Protein AF-A0A9X5X6X4-F1 (afdb_monomer_lite)

Secondary structure (DSSP, 8-state):
---PPPPPPPP------GGG----HHHHHHT-THHHHHHHHHHHHHHHHHH-TTTTSHHHHHHHHHHHHHHHHHHHHHHHHHHTT---SSHHHHHHHHHHHHHHHHHHTT--TT-

pLDDT: mean 81.75, std 13.31, range [48.78, 97.06]

Radius of gyration: 30.35 Å; chains: 1; bounding box: 72×18×95 Å

Foldseek 3Di:
DDDDDDDDDDDPPPPVPPVPPPDPVVNVVVPDPVVVVVVVVVVVLVVCVVPPPCCPDPVNVVVVVVVVCVVCQQVVVCVVCVVVVHHPPDSNVVVVVVVVVVVVVCVVVVNDPVD

Structure (mmCIF, N/CA/C/O backbone):
data_AF-A0A9X5X6X4-F1
#
_entry.id   AF-A0A9X5X6X4-F1
#
loop_
_atom_site.group_PDB
_atom_site.id
_atom_site.type_symbol
_atom_site.label_atom_id
_atom_site.label_alt_id
_atom_site.label_comp_id
_atom_site.label_asym_id
_atom_site.label_entity_id
_atom_site.label_seq_id
_atom_site.pdbx_PDB_ins_code
_atom_site.Cartn_x
_atom_site.Cartn_y
_atom_site.Cartn_z
_atom_site.occupancy
_atom_site.B_iso_or_equiv
_atom_site.auth_seq_id
_atom_site.auth_comp_id
_atom_site.auth_asym_id
_atom_site.auth_atom_id
_atom_site.pdbx_PDB_model_num
ATOM 1 N N . MET A 1 1 ? -41.766 -7.844 79.060 1.00 50.62 1 MET A N 1
ATOM 2 C CA . MET A 1 1 ? -41.782 -8.810 77.943 1.00 50.62 1 MET A CA 1
ATOM 3 C C . MET A 1 1 ? -42.154 -8.038 76.687 1.00 50.62 1 MET A C 1
ATOM 5 O O . MET A 1 1 ? -43.334 -7.828 76.455 1.00 50.62 1 MET A O 1
ATOM 9 N N . SER A 1 2 ? -41.170 -7.524 75.947 1.00 48.78 2 SER A N 1
ATOM 10 C CA . SER A 1 2 ? -41.421 -6.830 74.676 1.00 48.78 2 SER A CA 1
ATOM 11 C C . SER A 1 2 ? -41.069 -7.782 73.543 1.00 48.78 2 SER A C 1
ATOM 13 O O . SER A 1 2 ? -39.910 -8.154 73.390 1.00 48.78 2 SER A O 1
ATOM 15 N N . ALA A 1 3 ? -42.088 -8.227 72.811 1.00 57.41 3 ALA A N 1
ATOM 16 C CA . ALA A 1 3 ? -41.934 -9.040 71.615 1.00 57.41 3 ALA A CA 1
ATOM 17 C C . ALA A 1 3 ? -41.551 -8.128 70.441 1.00 57.41 3 ALA A C 1
ATOM 19 O O . ALA A 1 3 ? -42.331 -7.268 70.038 1.00 57.41 3 ALA A O 1
ATOM 20 N N . THR A 1 4 ? -40.344 -8.303 69.908 1.00 58.38 4 THR A N 1
ATOM 21 C CA . THR A 1 4 ? -39.906 -7.661 68.663 1.00 58.38 4 THR A CA 1
ATOM 22 C C . THR A 1 4 ? -40.480 -8.455 67.490 1.00 58.38 4 THR A C 1
ATOM 24 O O . THR A 1 4 ? -40.247 -9.658 67.386 1.00 58.38 4 THR A O 1
ATOM 27 N N . ALA A 1 5 ? -41.269 -7.801 66.636 1.00 65.94 5 ALA A N 1
ATOM 28 C CA . ALA A 1 5 ? -41.862 -8.410 65.445 1.00 65.94 5 ALA A CA 1
ATOM 29 C C . ALA A 1 5 ? -40.783 -8.887 64.442 1.00 65.94 5 ALA A C 1
ATOM 31 O O . ALA A 1 5 ? -39.692 -8.309 64.412 1.00 65.94 5 ALA A O 1
ATOM 32 N N . PRO A 1 6 ? -41.058 -9.908 63.603 1.00 65.06 6 PRO A N 1
ATOM 33 C CA . PRO A 1 6 ? -40.092 -10.398 62.626 1.00 65.06 6 PRO A CA 1
ATOM 34 C C . PRO A 1 6 ? -39.894 -9.371 61.505 1.00 65.06 6 PRO A C 1
ATOM 36 O O . PRO A 1 6 ? -40.852 -8.750 61.043 1.00 65.06 6 PRO A O 1
ATOM 39 N N . ALA A 1 7 ? -38.649 -9.214 61.055 1.00 67.00 7 ALA A N 1
ATOM 40 C CA . ALA A 1 7 ? -38.314 -8.388 59.900 1.00 67.00 7 ALA A CA 1
ATOM 41 C C . ALA A 1 7 ? -39.007 -8.917 58.624 1.00 67.00 7 ALA A C 1
ATOM 43 O O . ALA A 1 7 ? -39.134 -10.136 58.463 1.00 67.00 7 ALA A O 1
ATOM 44 N N . PRO A 1 8 ? -39.450 -8.034 57.709 1.00 67.56 8 PRO A N 1
ATOM 45 C CA . PRO A 1 8 ? -40.101 -8.451 56.475 1.00 67.56 8 PRO A CA 1
ATOM 46 C C . PRO A 1 8 ? -39.115 -9.221 55.587 1.00 67.56 8 PRO A C 1
ATOM 48 O O . PRO A 1 8 ? -37.950 -8.843 55.452 1.00 67.56 8 PRO A O 1
ATOM 51 N N . ALA A 1 9 ? -39.587 -10.320 54.997 1.00 67.31 9 ALA A N 1
ATOM 52 C CA . ALA A 1 9 ? -38.799 -11.144 54.089 1.00 67.31 9 ALA A CA 1
ATOM 53 C C . ALA A 1 9 ? -38.408 -10.349 52.826 1.00 67.31 9 ALA A C 1
ATOM 55 O O . ALA A 1 9 ? -39.221 -9.565 52.328 1.00 67.31 9 ALA A O 1
ATOM 56 N N . PRO A 1 10 ? -37.194 -10.549 52.283 1.00 62.62 10 PRO A N 1
ATOM 57 C CA . PRO A 1 10 ? -36.779 -9.894 51.053 1.00 62.62 10 PRO A CA 1
ATOM 58 C C . PRO A 1 10 ? -37.653 -10.385 49.895 1.00 62.62 10 PRO A C 1
ATOM 60 O O . PRO A 1 10 ? -37.717 -11.580 49.606 1.00 62.62 10 PRO A O 1
ATOM 63 N N . SER A 1 11 ? -38.343 -9.460 49.235 1.00 64.38 11 SER A N 1
ATOM 64 C CA . SER A 1 11 ? -39.065 -9.732 47.995 1.00 64.38 11 SER A CA 1
ATOM 65 C C . SER A 1 11 ? -38.066 -10.096 46.888 1.00 64.38 11 SER A C 1
ATOM 67 O O . SER A 1 11 ? -37.049 -9.407 46.752 1.00 64.38 11 SER A O 1
ATOM 69 N N . PRO A 1 12 ? -38.321 -11.151 46.090 1.00 59.94 12 PRO A N 1
ATOM 70 C CA . PRO A 1 12 ? -37.456 -11.543 44.989 1.00 59.94 12 PRO A CA 1
ATOM 71 C C . PRO A 1 12 ? -37.678 -10.565 43.837 1.00 59.94 12 PRO A C 1
ATOM 73 O O . PRO A 1 12 ? -38.391 -10.851 42.874 1.00 59.94 12 PRO A O 1
ATOM 76 N N . ASP A 1 13 ? -37.081 -9.384 43.959 1.00 57.25 13 ASP A N 1
ATOM 77 C CA . ASP A 1 13 ? -36.999 -8.400 42.893 1.00 57.25 13 ASP A CA 1
ATOM 78 C C . ASP A 1 13 ? -36.043 -8.972 41.839 1.00 57.25 13 ASP A C 1
ATOM 80 O O . ASP A 1 13 ? -34.845 -8.690 41.795 1.00 57.25 13 ASP A O 1
ATOM 84 N N . THR A 1 14 ? -36.585 -9.864 41.010 1.00 57.81 14 THR A N 1
ATOM 85 C CA . THR A 1 14 ? -35.942 -10.363 39.797 1.00 57.81 14 THR A CA 1
ATOM 86 C C . THR A 1 14 ? -35.985 -9.218 38.796 1.00 57.81 14 THR A C 1
ATOM 88 O O . THR A 1 14 ? -36.740 -9.233 37.826 1.00 57.81 14 THR A O 1
ATOM 91 N N . LYS A 1 15 ? -35.208 -8.167 39.070 1.00 60.25 15 LYS A N 1
ATOM 92 C CA . LYS A 1 15 ? -34.879 -7.157 38.076 1.00 60.25 15 LYS A CA 1
ATOM 93 C C . LYS A 1 15 ? -34.079 -7.893 37.020 1.00 60.25 15 LYS A C 1
ATOM 95 O O . LYS A 1 15 ? -32.894 -8.153 37.201 1.00 60.25 15 LYS A O 1
ATOM 100 N N . VAL A 1 16 ? -34.774 -8.320 35.968 1.00 59.03 16 VAL A N 1
ATOM 101 C CA . VAL A 1 16 ? -34.155 -8.802 34.738 1.00 59.03 16 VAL A CA 1
ATOM 102 C C . VAL A 1 16 ? -33.097 -7.769 34.382 1.00 59.03 16 VAL A C 1
ATOM 104 O O . VAL A 1 16 ? -33.411 -6.599 34.190 1.00 59.03 16 VAL A O 1
ATOM 107 N N . ASP A 1 17 ? -31.842 -8.198 34.438 1.00 62.00 17 ASP A N 1
ATOM 108 C CA . ASP A 1 17 ? -30.673 -7.335 34.425 1.00 62.00 17 ASP A CA 1
ATOM 109 C C . ASP A 1 17 ? -30.646 -6.547 33.099 1.00 62.00 17 ASP A C 1
ATOM 111 O O . ASP A 1 17 ? -30.210 -7.053 32.063 1.00 62.00 17 ASP A O 1
ATOM 115 N N . GLU A 1 18 ? -31.146 -5.302 33.099 1.00 58.22 18 GLU A N 1
ATOM 116 C CA . GLU A 1 18 ? -31.168 -4.390 31.931 1.00 58.22 18 GLU A CA 1
ATOM 117 C C . GLU A 1 18 ? -29.759 -4.135 31.366 1.00 58.22 18 GLU A C 1
ATOM 119 O O . GLU A 1 18 ? -29.588 -3.661 30.240 1.00 58.22 18 GLU A O 1
ATOM 124 N N . ARG A 1 19 ? -28.730 -4.531 32.122 1.00 58.50 19 ARG A N 1
ATOM 125 C CA . ARG A 1 19 ? -27.323 -4.608 31.717 1.00 58.50 19 ARG A CA 1
ATOM 126 C C . ARG A 1 19 ? -27.084 -5.509 30.499 1.00 58.50 19 ARG A C 1
ATOM 128 O O . ARG A 1 19 ? -26.057 -5.367 29.840 1.00 58.50 19 ARG A O 1
ATOM 135 N N . LEU A 1 20 ? -28.027 -6.394 30.172 1.00 56.34 20 LEU A N 1
ATOM 136 C CA . LEU A 1 20 ? -28.007 -7.271 28.998 1.00 56.34 20 LEU A CA 1
ATOM 137 C C . LEU A 1 20 ? -28.782 -6.700 27.800 1.00 56.34 20 LEU A C 1
ATOM 139 O O . LEU A 1 20 ? -29.223 -7.462 26.934 1.00 56.34 20 LEU A O 1
ATOM 143 N N . LEU A 1 21 ? -28.942 -5.375 27.699 1.00 59.31 21 LEU A N 1
ATOM 144 C CA . LEU A 1 21 ? -29.319 -4.732 26.439 1.00 59.31 21 LEU A CA 1
ATOM 145 C C . LEU A 1 21 ? -28.267 -5.089 25.384 1.00 59.31 21 LEU A C 1
ATOM 147 O O . LEU A 1 21 ? -27.204 -4.471 25.288 1.00 59.31 21 LEU A O 1
ATOM 151 N N . LYS A 1 22 ? -28.567 -6.141 24.614 1.00 60.16 22 LYS A N 1
ATOM 152 C CA . LYS A 1 22 ? -27.782 -6.636 23.486 1.00 60.16 22 LYS A CA 1
ATOM 153 C C . LYS A 1 22 ? -27.551 -5.465 22.543 1.00 60.16 22 LYS A C 1
ATOM 155 O O . LYS A 1 22 ? -28.411 -5.114 21.738 1.00 60.16 22 LYS A O 1
ATOM 160 N N . THR A 1 23 ? -26.394 -4.825 22.667 1.00 63.88 23 THR A N 1
ATOM 161 C CA . THR A 1 23 ? -25.982 -3.802 21.718 1.00 63.88 23 THR A CA 1
ATOM 162 C C . THR A 1 23 ? -25.934 -4.472 20.357 1.00 63.88 23 THR A C 1
ATOM 164 O O . THR A 1 23 ? -25.244 -5.474 20.173 1.00 63.88 23 THR A O 1
ATOM 167 N N . SER A 1 24 ? -26.742 -3.955 19.427 1.00 73.44 24 SER A N 1
ATOM 168 C CA . SER A 1 24 ? -26.798 -4.462 18.060 1.00 73.44 24 SER A CA 1
ATOM 169 C C . SER A 1 24 ? -25.368 -4.620 17.526 1.00 73.44 24 SER A C 1
ATOM 171 O O . SER A 1 24 ? -24.567 -3.688 17.681 1.00 73.44 24 SER A O 1
ATOM 173 N N . PRO A 1 25 ? -25.023 -5.763 16.903 1.00 73.06 25 PRO A N 1
ATOM 174 C CA . PRO A 1 25 ? -23.685 -5.993 16.362 1.00 73.06 25 PRO A CA 1
ATOM 175 C C . PRO A 1 25 ? -23.280 -4.887 15.382 1.00 73.06 25 PRO A C 1
ATOM 177 O O . PRO A 1 25 ? -22.111 -4.528 15.318 1.00 73.06 25 PRO A O 1
ATOM 180 N N . LEU A 1 26 ? -24.255 -4.266 14.713 1.00 71.81 26 LEU A N 1
ATOM 181 C CA . LEU A 1 26 ? -24.072 -3.140 13.801 1.00 71.81 26 LEU A CA 1
ATOM 182 C C . LEU A 1 26 ? -23.639 -1.856 14.531 1.00 71.81 26 LEU A C 1
ATOM 184 O O . LEU A 1 26 ? -22.752 -1.147 14.068 1.00 71.81 26 LEU A O 1
ATOM 188 N N . ARG A 1 27 ? -24.191 -1.599 15.726 1.00 73.00 27 ARG A N 1
ATOM 189 C CA . ARG A 1 27 ? -23.795 -0.472 16.590 1.00 73.00 27 ARG A CA 1
ATOM 190 C C . ARG A 1 27 ? -22.417 -0.693 17.213 1.00 73.00 27 ARG A C 1
ATOM 192 O O . ARG A 1 27 ? -21.652 0.253 17.371 1.00 73.00 27 ARG A O 1
ATOM 199 N N . ARG A 1 28 ? -22.092 -1.945 17.548 1.00 72.75 28 ARG A N 1
ATOM 200 C CA . ARG A 1 28 ? -20.764 -2.331 18.044 1.00 72.75 28 ARG A CA 1
ATOM 201 C C . ARG A 1 28 ? -19.702 -2.252 16.950 1.00 72.75 28 ARG A C 1
ATOM 203 O O . ARG A 1 28 ? -18.573 -1.877 17.249 1.00 72.75 28 ARG A O 1
ATOM 210 N N . LEU A 1 29 ? -20.076 -2.579 15.711 1.00 69.62 29 LEU A N 1
ATOM 211 C CA . LEU A 1 29 ? -19.239 -2.397 14.535 1.00 69.62 29 LEU A CA 1
ATOM 212 C C . LEU A 1 29 ? -18.997 -0.894 14.352 1.00 69.62 29 LEU A C 1
ATOM 214 O O . LEU A 1 29 ? -17.885 -0.464 14.598 1.00 69.62 29 LEU A O 1
ATOM 218 N N . MET A 1 30 ? -20.022 -0.065 14.131 1.00 73.31 30 MET A N 1
ATOM 219 C CA . MET A 1 30 ? -19.874 1.394 13.934 1.00 73.31 30 MET A CA 1
ATOM 220 C C . MET A 1 30 ? -19.111 2.154 15.040 1.00 73.31 30 MET A C 1
ATOM 222 O O . MET A 1 30 ? -18.615 3.246 14.786 1.00 73.31 30 MET A O 1
ATOM 226 N N . GLY A 1 31 ? -19.008 1.607 16.255 1.00 76.44 31 GLY A N 1
ATOM 227 C CA . GLY A 1 31 ? -18.202 2.183 17.336 1.00 76.44 31 GLY A CA 1
ATOM 228 C C . GLY A 1 31 ? -16.691 1.937 17.229 1.00 76.44 31 GLY A C 1
ATOM 229 O O . GLY A 1 31 ? -15.943 2.493 18.030 1.00 76.44 31 GLY A O 1
ATOM 230 N N . ARG A 1 32 ? -16.219 1.103 16.290 1.00 83.19 32 ARG A N 1
ATOM 231 C CA . ARG A 1 32 ? -14.787 0.835 16.097 1.00 83.19 32 ARG A CA 1
ATOM 232 C C . ARG A 1 32 ? -14.172 1.853 15.129 1.00 83.19 32 ARG A C 1
ATOM 234 O O . ARG A 1 32 ? -14.576 1.881 13.966 1.00 83.19 32 ARG A O 1
ATOM 241 N N . PRO A 1 33 ? -13.158 2.628 15.555 1.00 76.19 33 PRO A N 1
ATOM 242 C CA . PRO A 1 33 ? -12.509 3.625 14.698 1.00 76.19 33 PRO A CA 1
ATOM 243 C C . PRO A 1 33 ? -11.851 3.008 13.450 1.00 76.19 33 PRO A C 1
ATOM 245 O O . PRO A 1 33 ? -11.787 3.653 12.407 1.00 76.19 33 PRO A O 1
ATOM 248 N N . GLU A 1 34 ? -11.454 1.734 13.516 1.00 83.50 34 GLU A N 1
ATOM 249 C CA . GLU A 1 34 ? -10.886 0.956 12.403 1.00 83.50 34 GLU A CA 1
ATOM 250 C C . GLU A 1 34 ? -11.821 0.820 11.190 1.00 83.50 34 GLU A C 1
ATOM 252 O O . GLU A 1 34 ? -11.359 0.622 10.071 1.00 83.50 34 GLU A O 1
ATOM 257 N N . LEU A 1 35 ? -13.141 0.941 11.363 1.00 85.88 35 LEU A N 1
ATOM 258 C CA . LEU A 1 35 ? -14.059 0.860 10.222 1.00 85.88 35 LEU A CA 1
ATOM 259 C C . LEU A 1 35 ? -14.061 2.114 9.372 1.00 85.88 35 LEU A C 1
ATOM 261 O O . LEU A 1 35 ? -14.393 2.025 8.194 1.00 85.88 35 LEU A O 1
ATOM 265 N N . GLY A 1 36 ? -13.699 3.266 9.939 1.00 87.94 36 GLY A N 1
ATOM 266 C CA . GLY A 1 36 ? -13.644 4.510 9.180 1.00 87.94 36 GLY A CA 1
ATOM 267 C C . GLY A 1 36 ? -12.659 4.405 8.016 1.00 87.94 36 GLY A C 1
ATOM 268 O O . GLY A 1 36 ? -13.001 4.754 6.887 1.00 87.94 36 GLY A O 1
ATOM 269 N N . SER A 1 37 ? -11.469 3.850 8.268 1.00 89.19 37 SER A N 1
ATOM 270 C CA . SER A 1 37 ? -10.444 3.660 7.237 1.00 89.19 37 SER A CA 1
ATOM 271 C C . SER A 1 37 ? -10.858 2.622 6.193 1.00 89.19 37 SER A C 1
ATOM 273 O O . SER A 1 37 ? -10.699 2.873 5.000 1.00 89.19 37 SER A O 1
ATOM 275 N N . VAL A 1 38 ? -11.450 1.497 6.608 1.00 90.88 38 VAL A N 1
ATOM 276 C CA . VAL A 1 38 ? -11.915 0.448 5.682 1.00 90.88 38 VAL A CA 1
ATOM 277 C C . VAL A 1 38 ? -13.057 0.950 4.797 1.00 90.88 38 VAL A C 1
ATOM 279 O O . VAL A 1 38 ? -13.010 0.789 3.578 1.00 90.88 38 VAL A O 1
ATOM 282 N N . VAL A 1 39 ? -14.069 1.595 5.383 1.00 92.38 39 VAL A N 1
ATOM 283 C CA . VAL A 1 39 ? -15.211 2.143 4.635 1.00 92.38 39 VAL A CA 1
ATOM 284 C C . VAL A 1 39 ? -14.750 3.243 3.682 1.00 92.38 39 VAL A C 1
ATOM 286 O O . VAL A 1 39 ? -15.167 3.251 2.526 1.00 92.38 39 VAL A O 1
ATOM 289 N N . GLY A 1 40 ? -13.855 4.131 4.128 1.00 93.94 40 GLY A N 1
ATOM 290 C CA . GLY A 1 40 ? -13.268 5.166 3.278 1.00 93.94 40 GLY A CA 1
ATOM 291 C C . GLY A 1 40 ? -12.491 4.582 2.097 1.00 93.94 40 GLY A C 1
ATOM 292 O O . GLY A 1 40 ? -12.711 4.997 0.960 1.00 93.94 40 GLY A O 1
ATOM 293 N N . ALA A 1 41 ? -11.645 3.576 2.340 1.00 93.62 41 ALA A N 1
ATOM 294 C CA . ALA A 1 41 ? -10.891 2.898 1.286 1.00 93.62 41 ALA A CA 1
ATOM 295 C C . ALA A 1 41 ? -11.819 2.256 0.244 1.00 93.62 41 ALA A C 1
ATOM 297 O O . ALA A 1 41 ? -11.620 2.452 -0.955 1.00 93.62 41 ALA A O 1
ATOM 298 N N . ILE A 1 42 ? -12.866 1.552 0.688 1.00 96.06 42 ILE A N 1
ATOM 299 C CA . ILE A 1 42 ? -13.862 0.944 -0.206 1.00 96.06 42 ILE A CA 1
ATOM 300 C C . ILE A 1 42 ? -14.608 2.019 -1.001 1.00 96.06 42 ILE A C 1
ATOM 302 O O . ILE A 1 42 ? -14.762 1.881 -2.213 1.00 96.06 42 ILE A O 1
ATOM 306 N N . ALA A 1 43 ? -15.053 3.094 -0.350 1.00 96.50 43 ALA A N 1
ATOM 307 C CA . ALA A 1 43 ? -15.801 4.162 -1.006 1.00 96.50 43 ALA A CA 1
ATOM 308 C C . ALA A 1 43 ? -14.977 4.845 -2.108 1.00 96.50 43 ALA A C 1
ATOM 310 O O . ALA A 1 43 ? -15.459 5.001 -3.229 1.00 96.50 43 ALA A O 1
ATOM 311 N N . VAL A 1 44 ? -13.721 5.198 -1.815 1.00 95.44 44 VAL A N 1
ATOM 312 C CA . VAL A 1 44 ? -12.809 5.811 -2.792 1.00 95.44 44 VAL A CA 1
ATOM 313 C C . VAL A 1 44 ? -12.483 4.833 -3.921 1.00 95.44 44 VAL A C 1
ATOM 315 O O . VAL A 1 44 ? -12.517 5.218 -5.090 1.00 95.44 44 VAL A O 1
ATOM 318 N N . PHE A 1 45 ? -12.224 3.563 -3.599 1.00 95.00 45 PHE A N 1
ATOM 319 C CA . PHE A 1 45 ? -11.955 2.538 -4.605 1.00 95.00 45 PHE A CA 1
ATOM 320 C C . PHE A 1 45 ? -13.135 2.365 -5.567 1.00 95.00 45 PHE A C 1
ATOM 322 O O . PHE A 1 45 ? -12.941 2.408 -6.778 1.00 95.00 45 PHE A O 1
ATOM 329 N N . LEU A 1 46 ? -14.358 2.212 -5.046 1.00 96.94 46 LEU A N 1
ATOM 330 C CA . LEU A 1 46 ? -15.563 2.053 -5.866 1.00 96.94 46 LEU A CA 1
ATOM 331 C C . LEU A 1 46 ? -15.852 3.295 -6.705 1.00 96.94 46 LEU A C 1
ATOM 333 O O . LEU A 1 46 ? -16.223 3.166 -7.868 1.00 96.94 46 LEU A O 1
ATOM 337 N N . PHE A 1 47 ? -15.647 4.487 -6.144 1.00 97.06 47 PHE A N 1
ATOM 338 C CA . PHE A 1 47 ? -15.789 5.731 -6.889 1.00 97.06 47 PHE A CA 1
ATOM 339 C C . PHE A 1 47 ? -14.890 5.728 -8.133 1.00 97.06 47 PHE A C 1
ATOM 341 O O . PHE A 1 47 ? -15.384 5.851 -9.252 1.00 97.06 47 PHE A O 1
ATOM 348 N N . PHE A 1 48 ? -13.585 5.503 -7.977 1.00 95.31 48 PHE A N 1
ATOM 349 C CA . PHE A 1 48 ? -12.688 5.487 -9.133 1.00 95.31 48 PHE A CA 1
ATOM 350 C C . PHE A 1 48 ? -12.904 4.275 -10.043 1.00 95.31 48 PHE A C 1
ATOM 352 O O . PHE A 1 48 ? -12.752 4.401 -11.252 1.00 95.31 48 PHE A O 1
ATOM 359 N N . ALA A 1 49 ? -13.326 3.131 -9.505 1.00 95.25 49 ALA A N 1
ATOM 360 C CA . ALA A 1 49 ? -13.662 1.966 -10.317 1.00 95.25 49 ALA A CA 1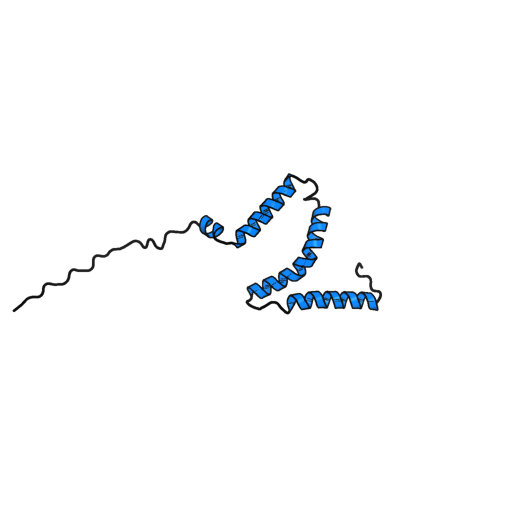
ATOM 361 C C . ALA A 1 49 ? -14.872 2.196 -11.236 1.00 95.25 49 ALA A C 1
ATOM 363 O O . ALA A 1 49 ? -14.913 1.619 -12.318 1.00 95.25 49 ALA A O 1
ATOM 364 N N . ILE A 1 50 ? -15.839 3.024 -10.823 1.00 96.94 50 ILE A N 1
ATOM 365 C CA . ILE A 1 50 ? -17.043 3.332 -11.611 1.00 96.94 50 ILE A CA 1
ATOM 366 C C . ILE A 1 50 ? -16.805 4.511 -12.558 1.00 96.94 50 ILE A C 1
ATOM 368 O O . ILE A 1 50 ? -17.239 4.474 -13.705 1.00 96.94 50 ILE A O 1
ATOM 372 N N . PHE A 1 51 ? -16.156 5.573 -12.078 1.00 96.62 51 PHE A N 1
ATOM 373 C CA . PHE A 1 51 ? -16.056 6.836 -12.814 1.00 96.62 51 PHE A CA 1
ATOM 374 C C . PHE A 1 51 ? -14.778 6.974 -13.652 1.00 96.62 51 PHE A C 1
ATOM 376 O O . PHE A 1 51 ? -14.695 7.890 -14.469 1.00 96.62 51 PHE A O 1
ATOM 383 N N . ALA A 1 52 ? -13.784 6.099 -13.475 1.00 94.69 52 ALA A N 1
ATOM 384 C CA . ALA A 1 52 ? -12.544 6.125 -14.245 1.00 94.69 52 ALA A CA 1
ATOM 385 C C . ALA A 1 52 ? -12.242 4.761 -14.886 1.00 94.69 52 ALA A C 1
ATOM 387 O O . ALA A 1 52 ? -11.696 3.858 -14.252 1.00 94.69 52 ALA A O 1
ATOM 388 N N . ASP A 1 53 ? -12.487 4.650 -16.195 1.00 91.25 53 ASP A N 1
ATOM 389 C CA . ASP A 1 53 ? -12.265 3.425 -16.987 1.00 91.25 53 ASP A CA 1
ATOM 390 C C . ASP A 1 53 ? -10.827 2.886 -16.921 1.00 91.25 53 ASP A C 1
ATOM 392 O O . ASP A 1 53 ? -10.567 1.702 -17.153 1.00 91.25 53 ASP A O 1
ATOM 396 N N . SER A 1 54 ? -9.855 3.761 -16.655 1.00 93.50 54 SER A N 1
ATOM 397 C CA . SER A 1 54 ? -8.450 3.384 -16.545 1.00 93.50 54 SER A CA 1
ATOM 398 C C . SER A 1 54 ? -8.077 2.843 -15.166 1.00 93.50 54 SER A C 1
ATOM 400 O O . SER A 1 54 ? -7.050 2.179 -15.064 1.00 93.50 54 SER A O 1
ATOM 402 N N . PHE A 1 55 ? -8.871 3.079 -14.119 1.00 93.94 55 PHE A N 1
ATOM 403 C CA . PHE A 1 55 ? -8.480 2.815 -12.731 1.00 93.94 55 PHE A CA 1
ATOM 404 C C . PHE A 1 55 ? -8.251 1.326 -12.454 1.00 93.94 55 PHE A C 1
ATOM 406 O O . PHE A 1 55 ? -7.204 0.943 -11.939 1.00 93.94 55 PHE A O 1
ATOM 413 N N . VAL A 1 56 ? -9.191 0.476 -12.874 1.00 94.38 56 VAL A N 1
ATOM 414 C CA . VAL A 1 56 ? -9.124 -0.985 -12.683 1.00 94.38 56 VAL A CA 1
ATOM 415 C C . VAL A 1 56 ? -8.292 -1.705 -13.749 1.00 94.38 56 VAL A C 1
ATOM 417 O O . VAL A 1 56 ? -8.209 -2.933 -13.751 1.00 94.38 56 VAL A O 1
ATOM 420 N N . ARG A 1 57 ? -7.662 -0.973 -14.677 1.00 96.12 57 ARG A N 1
ATOM 421 C CA . ARG A 1 57 ? -6.773 -1.585 -15.671 1.00 96.12 57 ARG A CA 1
ATOM 422 C C . ARG A 1 57 ? -5.513 -2.108 -14.994 1.00 96.12 57 ARG A C 1
ATOM 424 O O . ARG A 1 57 ? -4.950 -1.449 -14.124 1.00 96.12 57 ARG A O 1
ATOM 431 N N . ALA A 1 58 ? -5.008 -3.240 -15.484 1.00 95.38 58 ALA A N 1
ATOM 432 C CA . ALA A 1 58 ? -3.812 -3.885 -14.94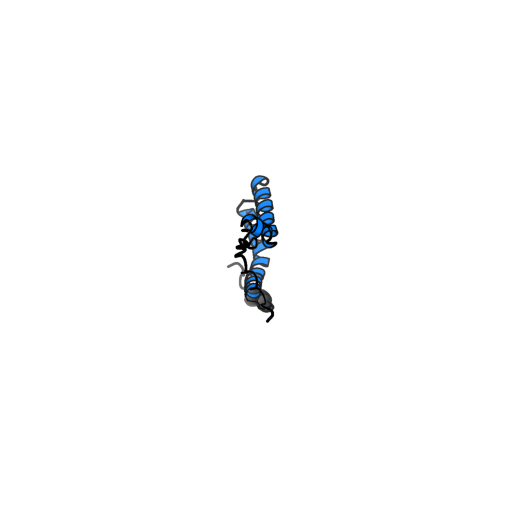6 1.00 95.38 58 ALA A CA 1
ATOM 433 C C . ALA A 1 58 ? -2.597 -2.942 -14.858 1.00 95.38 58 ALA A C 1
ATOM 435 O O . ALA A 1 58 ? -1.898 -2.971 -13.857 1.00 95.38 58 ALA A O 1
ATOM 436 N N . ALA A 1 59 ? -2.382 -2.067 -15.849 1.00 95.69 59 ALA A N 1
ATOM 437 C CA . ALA A 1 59 ? -1.275 -1.101 -15.845 1.00 95.69 59 ALA A CA 1
ATOM 438 C C . ALA A 1 59 ? -1.411 -0.000 -14.769 1.00 95.69 59 ALA A C 1
ATOM 440 O O . ALA A 1 59 ? -0.427 0.440 -14.171 1.00 95.69 59 ALA A O 1
ATOM 441 N N . SER A 1 60 ? -2.637 0.447 -14.495 1.00 94.94 60 SER A N 1
ATOM 442 C CA . SER A 1 60 ? -2.902 1.416 -13.427 1.00 94.94 60 SER A CA 1
ATOM 443 C C . SER A 1 60 ? -2.734 0.758 -12.064 1.00 94.94 60 SER A C 1
ATOM 445 O O . SER A 1 60 ? -2.018 1.274 -11.207 1.00 94.94 60 SER A O 1
ATOM 447 N N . LEU A 1 61 ? -3.315 -0.433 -11.898 1.00 95.06 61 LEU A N 1
ATOM 448 C CA . LEU A 1 61 ? -3.154 -1.241 -10.694 1.00 95.06 61 LEU A CA 1
ATOM 449 C C . LEU A 1 61 ? -1.689 -1.593 -10.439 1.00 95.06 61 LEU A C 1
ATOM 451 O O . LEU A 1 61 ? -1.258 -1.495 -9.298 1.00 95.06 61 LEU A O 1
ATOM 455 N N . SER A 1 62 ? -0.903 -1.939 -11.464 1.00 95.56 62 SER A N 1
ATOM 456 C CA . SER A 1 62 ? 0.521 -2.246 -11.298 1.00 95.56 62 SER A CA 1
ATOM 457 C C . SER A 1 62 ? 1.308 -1.030 -10.825 1.00 95.56 62 SER A C 1
ATOM 459 O O . SER A 1 62 ? 2.179 -1.169 -9.976 1.00 95.56 62 SER A O 1
ATOM 461 N N . THR A 1 63 ? 0.975 0.166 -11.313 1.00 94.31 63 THR A N 1
ATOM 462 C CA . THR A 1 63 ? 1.609 1.416 -10.868 1.00 94.31 63 THR A CA 1
ATOM 463 C C . THR A 1 63 ? 1.277 1.714 -9.404 1.00 94.31 63 THR A C 1
ATOM 465 O O . THR A 1 63 ? 2.169 2.020 -8.612 1.00 94.31 63 THR A O 1
ATOM 468 N N . VAL A 1 64 ? 0.004 1.568 -9.021 1.00 92.94 64 VAL A N 1
ATOM 469 C CA . VAL A 1 64 ? -0.442 1.742 -7.629 1.00 92.94 64 VAL A CA 1
ATOM 470 C C . VAL A 1 64 ? 0.198 0.695 -6.715 1.00 92.94 64 VAL A C 1
ATOM 472 O O . VAL A 1 64 ? 0.721 1.052 -5.665 1.00 92.94 64 VAL A O 1
ATOM 475 N N . LEU A 1 65 ? 0.205 -0.579 -7.117 1.00 93.81 65 LEU A N 1
ATOM 476 C CA . LEU A 1 65 ? 0.816 -1.681 -6.369 1.00 93.81 65 LEU A CA 1
ATOM 477 C C . LEU A 1 65 ? 2.327 -1.504 -6.232 1.00 93.81 65 LEU A C 1
ATOM 479 O O . LEU A 1 65 ? 2.862 -1.762 -5.160 1.00 93.81 65 LEU A O 1
ATOM 483 N N . TYR A 1 66 ? 3.007 -1.023 -7.273 1.00 94.19 66 TYR A N 1
ATOM 484 C CA . TYR A 1 66 ? 4.433 -0.718 -7.216 1.00 94.19 66 TYR A CA 1
ATOM 485 C C . TYR A 1 66 ? 4.719 0.355 -6.161 1.00 94.19 66 TYR A C 1
ATOM 487 O O . TYR A 1 66 ? 5.528 0.134 -5.262 1.00 94.19 66 TYR A O 1
ATOM 495 N N . ALA A 1 67 ? 3.989 1.474 -6.187 1.00 92.62 67 ALA A N 1
ATOM 496 C CA . ALA A 1 67 ? 4.139 2.526 -5.181 1.00 92.62 67 ALA A CA 1
ATOM 497 C C . ALA A 1 67 ? 3.764 2.046 -3.765 1.00 92.62 67 ALA A C 1
ATOM 499 O O . ALA A 1 67 ? 4.475 2.329 -2.799 1.00 92.62 67 ALA A O 1
ATOM 500 N N . ALA A 1 68 ? 2.675 1.282 -3.641 1.00 93.19 68 ALA A N 1
ATOM 501 C CA . ALA A 1 68 ? 2.227 0.712 -2.376 1.00 93.19 68 ALA A CA 1
ATOM 502 C C . ALA A 1 68 ? 3.225 -0.310 -1.816 1.00 93.19 68 ALA A C 1
ATOM 504 O O . ALA A 1 68 ? 3.371 -0.389 -0.599 1.00 93.19 68 ALA A O 1
ATOM 505 N N . SER A 1 69 ? 3.937 -1.057 -2.666 1.00 92.06 69 SER A N 1
ATOM 506 C CA . SER A 1 69 ? 4.906 -2.070 -2.233 1.00 92.06 69 SER A CA 1
ATOM 507 C C . SER A 1 69 ? 6.051 -1.466 -1.420 1.00 92.06 69 SER A C 1
ATOM 509 O O . SER A 1 69 ? 6.406 -2.012 -0.379 1.00 92.06 69 SER A O 1
ATOM 511 N N . THR A 1 70 ? 6.548 -0.291 -1.815 1.00 87.81 70 THR A N 1
ATOM 512 C CA . THR A 1 70 ? 7.632 0.414 -1.117 1.00 87.81 70 THR A CA 1
ATOM 513 C C . THR A 1 70 ? 7.282 0.703 0.342 1.00 87.81 70 THR A C 1
ATOM 515 O O . THR A 1 70 ? 8.112 0.533 1.231 1.00 87.81 70 THR A O 1
ATOM 518 N N . ILE A 1 71 ? 6.037 1.108 0.605 1.00 88.50 71 ILE A N 1
ATOM 519 C CA . ILE A 1 71 ? 5.557 1.411 1.960 1.00 88.50 71 ILE A CA 1
ATOM 520 C C . ILE A 1 71 ? 5.084 0.128 2.661 1.00 88.50 71 ILE A C 1
ATOM 522 O O . ILE A 1 71 ? 5.328 -0.059 3.850 1.00 88.50 71 ILE A O 1
ATOM 526 N N . GLY A 1 72 ? 4.438 -0.779 1.928 1.00 89.69 72 GLY A N 1
ATOM 527 C CA . GLY A 1 72 ? 3.867 -2.022 2.444 1.00 89.69 72 GLY A CA 1
ATOM 528 C C . GLY A 1 72 ? 4.912 -3.014 2.949 1.00 89.69 72 GLY A C 1
ATOM 529 O O . GLY A 1 72 ? 4.714 -3.597 4.012 1.00 89.69 72 GLY A O 1
ATOM 530 N N . ILE A 1 73 ? 6.042 -3.160 2.247 1.00 87.50 73 ILE A N 1
ATOM 531 C CA . ILE A 1 73 ? 7.157 -4.024 2.677 1.00 87.50 73 ILE A CA 1
ATOM 532 C C . ILE A 1 73 ? 7.665 -3.604 4.063 1.00 87.50 73 ILE A C 1
ATOM 534 O O . ILE A 1 73 ? 7.994 -4.462 4.877 1.00 87.50 73 ILE A O 1
ATOM 538 N N . MET A 1 74 ? 7.675 -2.300 4.353 1.00 84.31 74 MET A N 1
ATOM 539 C CA . MET A 1 74 ? 8.009 -1.780 5.680 1.00 84.31 74 MET A CA 1
ATOM 540 C C . MET A 1 74 ? 6.846 -1.967 6.661 1.00 84.31 74 MET A C 1
ATOM 542 O O . MET A 1 74 ? 7.041 -2.479 7.754 1.00 84.31 74 MET A O 1
ATOM 546 N N . ALA A 1 75 ? 5.626 -1.584 6.277 1.00 87.31 75 ALA A N 1
ATOM 547 C CA . ALA A 1 75 ? 4.476 -1.523 7.178 1.00 87.31 75 ALA A CA 1
ATOM 548 C C . ALA A 1 75 ? 3.997 -2.891 7.700 1.00 87.31 75 ALA A C 1
ATOM 550 O O . ALA A 1 75 ? 3.501 -2.965 8.822 1.00 87.31 75 ALA A O 1
ATOM 551 N N . VAL A 1 76 ? 4.125 -3.970 6.918 1.00 88.56 76 VAL A N 1
ATOM 552 C CA . VAL A 1 76 ? 3.656 -5.313 7.316 1.00 88.56 76 VAL A CA 1
ATOM 553 C C . VAL A 1 76 ? 4.381 -5.844 8.560 1.00 88.56 76 VAL A C 1
ATOM 555 O O . VAL A 1 76 ? 3.699 -6.156 9.539 1.00 88.56 76 VAL A O 1
ATOM 558 N N . PRO A 1 77 ? 5.723 -5.956 8.589 1.00 84.12 77 PRO A N 1
ATOM 559 C CA . PRO A 1 77 ? 6.409 -6.446 9.777 1.00 84.12 77 PRO A CA 1
ATOM 560 C C . PRO A 1 77 ? 6.308 -5.465 10.961 1.00 84.12 77 PRO A C 1
ATOM 562 O O . PRO A 1 77 ? 6.161 -5.933 12.089 1.00 84.12 77 PRO A O 1
ATOM 565 N N . VAL A 1 78 ? 6.252 -4.143 10.715 1.00 86.06 78 VAL A N 1
ATOM 566 C CA . VAL A 1 78 ? 5.942 -3.131 11.750 1.00 86.06 78 VAL A CA 1
ATOM 567 C C . VAL A 1 78 ? 4.612 -3.451 12.433 1.00 86.06 78 VAL A C 1
ATOM 569 O O . VAL A 1 78 ? 4.531 -3.524 13.660 1.00 86.06 78 VAL A O 1
ATOM 572 N N . ALA A 1 79 ? 3.558 -3.676 11.644 1.00 87.12 79 ALA A N 1
ATOM 573 C CA . ALA A 1 79 ? 2.222 -3.948 12.158 1.00 87.12 79 ALA A CA 1
ATOM 574 C C . ALA A 1 79 ? 2.167 -5.263 12.949 1.00 87.12 79 ALA A C 1
ATOM 576 O O . ALA A 1 79 ? 1.541 -5.307 14.006 1.00 87.12 79 ALA A O 1
ATOM 577 N N . LEU A 1 80 ? 2.840 -6.319 12.479 1.00 86.31 80 LEU A N 1
ATOM 578 C CA . LEU A 1 80 ? 2.900 -7.599 13.194 1.00 86.31 80 LEU A CA 1
ATOM 579 C C . LEU A 1 80 ? 3.586 -7.466 14.564 1.00 86.31 80 LEU A C 1
ATOM 581 O O . LEU A 1 80 ? 3.098 -8.036 15.539 1.00 86.31 80 LEU A O 1
ATOM 585 N N . LEU A 1 81 ? 4.665 -6.683 14.660 1.00 83.00 81 LEU A N 1
ATOM 586 C CA . LEU A 1 81 ? 5.359 -6.417 15.926 1.00 83.00 81 LEU A CA 1
ATOM 587 C C . LEU A 1 81 ? 4.527 -5.543 16.875 1.00 83.00 81 LEU A C 1
ATOM 589 O O . LEU A 1 81 ? 4.417 -5.867 18.057 1.00 83.00 81 LEU A O 1
ATOM 593 N N . MET A 1 82 ? 3.85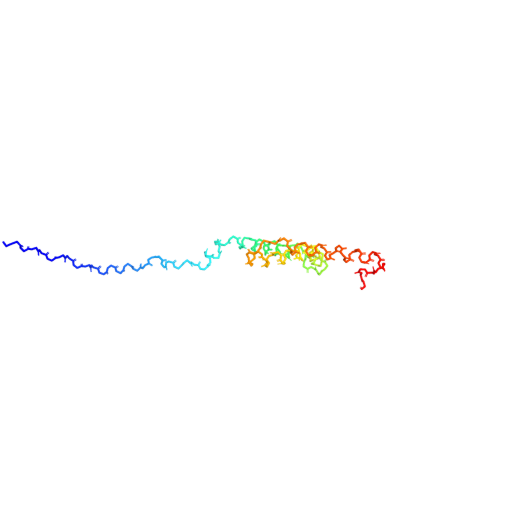6 -4.511 16.351 1.00 87.69 82 MET A N 1
ATOM 594 C CA . MET A 1 82 ? 2.930 -3.678 17.131 1.00 87.69 82 MET A CA 1
ATOM 595 C C . MET A 1 82 ? 1.746 -4.482 17.682 1.00 87.69 82 MET A C 1
ATOM 597 O O . MET A 1 82 ? 1.318 -4.250 18.812 1.00 87.69 82 MET A O 1
ATOM 601 N N . ILE A 1 83 ? 1.236 -5.455 16.919 1.00 85.56 83 ILE A N 1
ATOM 602 C CA . ILE A 1 83 ? 0.220 -6.403 17.400 1.00 85.56 83 ILE A CA 1
ATOM 603 C C . ILE A 1 83 ? 0.806 -7.320 18.486 1.00 85.56 83 ILE A C 1
ATOM 605 O O . ILE A 1 83 ? 0.109 -7.652 19.444 1.00 85.56 83 ILE A O 1
ATOM 609 N N . GLY A 1 84 ? 2.082 -7.698 18.366 1.00 84.50 84 GLY A N 1
ATOM 610 C CA . GLY A 1 84 ? 2.824 -8.471 19.366 1.00 84.50 84 GLY A CA 1
ATOM 611 C C . GLY A 1 84 ? 3.160 -7.713 20.659 1.00 84.50 84 GLY A C 1
ATOM 612 O O . GLY A 1 84 ? 3.600 -8.341 2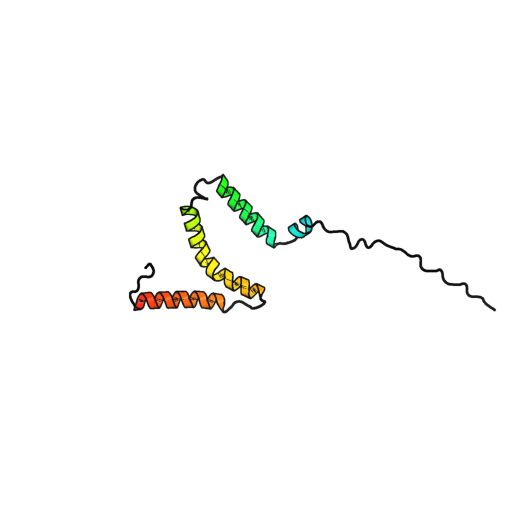1.617 1.00 84.50 84 GLY A O 1
ATOM 613 N N . GLY A 1 85 ? 2.929 -6.395 20.715 1.00 83.44 85 GLY A N 1
ATOM 614 C CA . GLY A 1 85 ? 3.237 -5.546 21.873 1.00 83.44 85 GLY A CA 1
ATOM 615 C C . GLY A 1 85 ? 4.690 -5.060 21.940 1.00 83.44 85 GLY A C 1
ATOM 616 O O . GLY A 1 85 ? 5.074 -4.423 22.920 1.00 83.44 85 GLY A O 1
ATOM 617 N N . GLU A 1 86 ? 5.481 -5.329 20.903 1.00 78.88 86 GLU A N 1
ATOM 618 C CA . GLU A 1 86 ? 6.890 -4.947 20.787 1.00 78.88 86 GLU A CA 1
ATOM 619 C C . GLU A 1 86 ? 7.002 -3.642 19.971 1.00 78.88 86 GLU A C 1
ATOM 621 O O . GLU A 1 86 ? 6.320 -3.460 18.958 1.00 78.88 86 GLU A O 1
ATOM 626 N N . PHE A 1 87 ? 7.848 -2.699 20.403 1.00 67.94 87 PHE A N 1
ATOM 627 C CA . PHE A 1 87 ? 8.081 -1.451 19.665 1.00 67.94 87 PHE A CA 1
ATOM 628 C C . PHE A 1 87 ? 8.977 -1.734 18.456 1.00 67.94 87 PHE A C 1
ATOM 630 O O . PHE A 1 87 ? 10.132 -2.131 18.614 1.00 67.94 87 PHE A O 1
ATOM 637 N N . ASP A 1 88 ? 8.449 -1.537 17.247 1.00 73.50 88 ASP A N 1
ATOM 638 C CA . ASP A 1 88 ? 9.172 -1.879 16.026 1.00 73.50 88 ASP A CA 1
ATOM 639 C C . ASP A 1 88 ? 10.312 -0.899 15.707 1.00 73.50 88 ASP A C 1
ATOM 641 O O . ASP A 1 88 ? 10.150 0.080 14.978 1.00 73.50 88 ASP A O 1
ATOM 645 N N . LEU A 1 89 ? 11.494 -1.200 16.243 1.00 68.00 89 LEU A N 1
ATOM 646 C CA . LEU A 1 89 ? 12.751 -0.575 15.835 1.00 68.00 89 LEU A CA 1
ATOM 647 C C . LEU A 1 89 ? 13.562 -1.469 14.878 1.00 68.00 89 LEU A C 1
ATOM 649 O O . LEU A 1 89 ? 14.456 -0.972 14.198 1.00 68.00 89 LEU A O 1
ATOM 653 N N . SER A 1 90 ? 13.279 -2.776 14.797 1.00 70.62 90 SER A N 1
ATOM 654 C CA . SER A 1 90 ? 14.131 -3.748 14.093 1.00 70.62 90 SER A CA 1
ATOM 655 C C . SER A 1 90 ? 13.651 -4.104 12.686 1.00 70.62 90 SER A C 1
ATOM 657 O O . SER A 1 90 ? 14.495 -4.288 11.805 1.00 70.62 90 SER A O 1
ATOM 659 N N . ALA A 1 91 ? 12.343 -4.167 12.421 1.00 74.75 91 ALA A N 1
ATOM 660 C CA . ALA A 1 91 ? 11.847 -4.558 11.106 1.00 74.75 91 ALA A CA 1
ATOM 661 C C . ALA A 1 91 ? 12.085 -3.465 10.062 1.00 74.75 91 ALA A C 1
ATOM 663 O O . ALA A 1 91 ? 12.590 -3.757 8.974 1.00 74.75 91 ALA A O 1
ATOM 664 N N . GLY A 1 92 ? 11.820 -2.203 10.412 1.00 75.12 92 GLY A N 1
ATOM 665 C CA . GLY A 1 92 ? 12.135 -1.073 9.535 1.00 75.12 92 GLY A CA 1
ATOM 666 C C . GLY A 1 92 ? 13.636 -0.957 9.222 1.00 75.12 92 GLY A C 1
ATOM 667 O O . GLY A 1 92 ? 14.031 -0.708 8.076 1.00 75.12 92 GLY A O 1
ATOM 668 N N . VAL A 1 93 ? 14.494 -1.202 10.219 1.00 81.75 93 VAL A N 1
ATOM 669 C CA . VAL A 1 93 ? 15.955 -1.187 10.039 1.00 81.75 93 VAL A CA 1
ATOM 670 C C . VAL A 1 93 ? 16.420 -2.365 9.183 1.00 81.75 93 VAL A C 1
ATOM 672 O O . VAL A 1 93 ? 17.260 -2.158 8.307 1.00 81.75 93 VAL A O 1
ATOM 675 N N . MET A 1 94 ? 15.868 -3.570 9.370 1.00 84.19 94 MET A N 1
ATOM 676 C CA . MET A 1 94 ? 16.218 -4.738 8.552 1.00 84.19 94 MET A CA 1
ATOM 677 C C . MET A 1 94 ? 15.915 -4.509 7.074 1.00 84.19 94 MET A C 1
ATOM 679 O O . MET A 1 94 ? 16.809 -4.686 6.253 1.00 84.19 94 MET A O 1
ATOM 683 N N . VAL A 1 95 ? 14.705 -4.062 6.727 1.00 83.88 95 VAL A N 1
ATOM 684 C CA . VAL A 1 95 ? 14.326 -3.834 5.322 1.00 83.88 95 VAL A CA 1
ATOM 685 C C . VAL A 1 95 ? 15.234 -2.786 4.669 1.00 83.88 95 VAL A C 1
ATOM 687 O O . VAL A 1 95 ? 15.754 -3.013 3.574 1.00 83.88 95 VAL A O 1
ATOM 690 N N . THR A 1 96 ? 15.485 -1.668 5.356 1.00 83.88 96 THR A N 1
ATOM 691 C CA . THR A 1 96 ? 16.366 -0.606 4.840 1.00 83.88 96 THR A CA 1
ATOM 692 C C . THR A 1 96 ? 17.804 -1.105 4.682 1.00 83.88 96 THR A C 1
ATOM 694 O O . THR A 1 96 ? 18.438 -0.869 3.653 1.00 83.88 96 THR A O 1
ATOM 697 N N . SER A 1 97 ? 18.316 -1.845 5.668 1.00 88.44 97 SER A N 1
ATOM 698 C CA . SER A 1 97 ? 19.674 -2.398 5.637 1.00 88.44 97 SER A CA 1
ATOM 699 C C . SER A 1 97 ? 19.836 -3.428 4.520 1.00 88.44 97 SER A C 1
ATOM 701 O O . SER A 1 97 ? 20.816 -3.371 3.783 1.00 88.44 97 SER A O 1
ATOM 703 N N . SER A 1 98 ? 18.865 -4.325 4.327 1.00 88.44 98 SER A N 1
ATOM 704 C CA . SER A 1 98 ? 18.866 -5.298 3.230 1.00 88.44 98 SER A CA 1
ATOM 705 C C . SER A 1 98 ? 18.843 -4.618 1.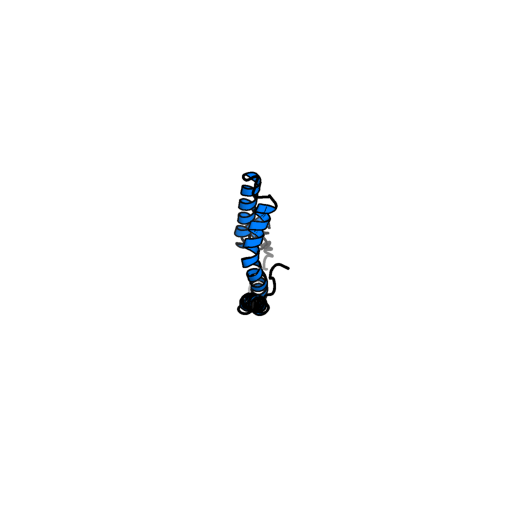861 1.00 88.44 98 SER A C 1
ATOM 707 O O . SER A 1 98 ? 19.602 -5.018 0.980 1.00 88.44 98 SER A O 1
ATOM 709 N N . ALA A 1 99 ? 18.042 -3.561 1.689 1.00 88.94 99 ALA A N 1
ATOM 710 C CA . ALA A 1 99 ? 18.011 -2.789 0.448 1.00 88.94 99 ALA A CA 1
ATOM 711 C C . ALA A 1 99 ? 19.361 -2.105 0.160 1.00 88.94 99 ALA A C 1
ATOM 713 O O . ALA A 1 99 ? 19.856 -2.162 -0.967 1.00 88.94 99 ALA A O 1
ATOM 714 N N . LEU A 1 100 ? 19.994 -1.510 1.178 1.00 93.00 100 LEU A N 1
ATOM 715 C CA . LEU A 1 100 ? 21.315 -0.886 1.049 1.00 93.00 100 LEU A CA 1
ATOM 716 C C . LEU A 1 100 ? 22.412 -1.907 0.736 1.00 93.00 100 LEU A C 1
ATOM 718 O O . LEU A 1 100 ? 23.224 -1.668 -0.156 1.00 93.00 100 LEU A O 1
ATOM 722 N N . ILE A 1 101 ? 22.420 -3.051 1.426 1.00 94.25 101 ILE A N 1
ATOM 723 C CA . ILE A 1 101 ? 23.375 -4.137 1.171 1.00 94.25 101 ILE A CA 1
ATOM 724 C C . ILE A 1 101 ? 23.193 -4.674 -0.250 1.00 94.25 101 ILE A C 1
ATOM 726 O O . ILE A 1 101 ? 24.178 -4.807 -0.972 1.00 94.25 101 ILE A O 1
ATOM 730 N N . SER A 1 102 ? 21.952 -4.923 -0.681 1.00 91.62 102 SER A N 1
ATOM 731 C CA . SER A 1 102 ? 21.651 -5.377 -2.043 1.00 91.62 102 SER A CA 1
ATOM 732 C C . SER A 1 102 ? 22.114 -4.363 -3.091 1.00 91.62 102 SER A C 1
ATOM 734 O O . SER A 1 102 ? 22.723 -4.746 -4.088 1.00 91.62 102 SER A O 1
ATOM 736 N N . SER A 1 103 ? 21.874 -3.070 -2.855 1.00 90.69 103 SER A N 1
ATOM 737 C CA . SER A 1 103 ? 22.313 -1.983 -3.738 1.00 90.69 103 SER A CA 1
ATOM 738 C C . SER A 1 103 ? 23.840 -1.913 -3.840 1.00 90.69 103 SER A C 1
ATOM 740 O O . SER A 1 103 ? 24.391 -1.919 -4.941 1.00 90.69 103 SER A O 1
ATOM 742 N N . MET A 1 104 ? 24.540 -1.935 -2.701 1.00 94.56 104 MET A N 1
ATOM 743 C CA . MET A 1 104 ? 26.005 -1.912 -2.655 1.00 94.56 104 MET A CA 1
ATOM 744 C C . MET A 1 104 ? 26.621 -3.149 -3.304 1.00 94.56 104 MET A C 1
ATOM 746 O O . MET A 1 104 ? 27.580 -3.027 -4.061 1.00 94.56 104 MET A O 1
ATOM 750 N N . PHE A 1 105 ? 26.066 -4.332 -3.049 1.00 93.56 105 PHE A N 1
ATOM 751 C CA . PHE A 1 105 ? 26.523 -5.568 -3.675 1.00 93.56 105 PHE A CA 1
ATOM 752 C C . PHE A 1 105 ? 26.360 -5.513 -5.195 1.00 93.56 105 PHE A C 1
ATOM 754 O O . PHE A 1 105 ? 27.305 -5.810 -5.926 1.00 93.56 105 PHE A O 1
ATOM 761 N N . SER A 1 106 ? 25.192 -5.071 -5.671 1.00 92.62 106 SER A N 1
ATOM 762 C CA . SER A 1 106 ? 24.932 -4.947 -7.103 1.00 92.62 106 SER A CA 1
ATOM 763 C C . SER A 1 106 ? 25.879 -3.954 -7.766 1.00 92.62 106 SER A C 1
ATOM 765 O O . SER A 1 106 ? 26.412 -4.237 -8.836 1.00 92.62 106 SER A O 1
ATOM 767 N N . TYR A 1 107 ? 26.139 -2.824 -7.105 1.00 92.50 107 TYR A N 1
ATOM 768 C CA . TYR A 1 107 ? 27.075 -1.815 -7.585 1.00 92.50 107 TYR A CA 1
ATOM 769 C C . TYR A 1 107 ? 28.513 -2.350 -7.656 1.00 92.50 107 TYR A C 1
ATOM 771 O O . TYR A 1 107 ? 29.155 -2.237 -8.697 1.00 92.50 107 TYR A O 1
ATOM 779 N N . GLN A 1 108 ? 29.007 -2.986 -6.589 1.00 94.62 108 GLN A N 1
ATOM 780 C CA . GLN A 1 108 ? 3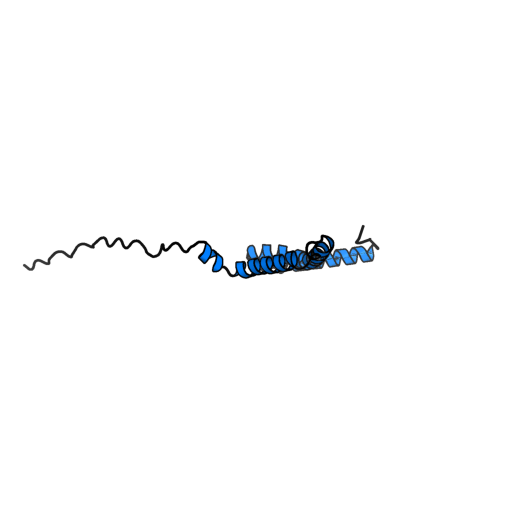0.391 -3.471 -6.525 1.00 94.62 108 GLN A CA 1
ATOM 781 C C . GLN A 1 108 ? 30.661 -4.644 -7.472 1.00 94.62 108 GLN A C 1
ATOM 783 O O . GLN A 1 108 ? 31.737 -4.734 -8.057 1.00 94.62 108 GLN A O 1
ATOM 788 N N . MET A 1 109 ? 29.687 -5.537 -7.648 1.00 93.31 109 MET A N 1
ATOM 789 C CA . MET A 1 109 ? 29.823 -6.707 -8.521 1.00 93.31 109 MET A CA 1
ATOM 790 C C . MET A 1 109 ? 29.399 -6.426 -9.966 1.00 93.31 109 MET A C 1
ATOM 792 O O . MET A 1 109 ? 29.420 -7.336 -10.791 1.00 93.31 109 MET A O 1
ATOM 796 N N . THR A 1 110 ? 28.993 -5.190 -10.290 1.00 90.19 110 THR A N 1
ATOM 797 C CA . THR A 1 110 ? 28.349 -4.847 -11.575 1.00 90.19 110 THR A CA 1
ATOM 798 C C . THR A 1 110 ? 27.178 -5.794 -11.896 1.00 90.19 110 THR A C 1
ATOM 800 O O . THR A 1 110 ? 26.908 -6.119 -13.053 1.00 90.19 110 THR A O 1
ATOM 803 N N . ALA A 1 111 ? 26.502 -6.291 -10.854 1.00 86.94 111 ALA A N 1
ATOM 804 C CA . ALA A 1 111 ? 25.400 -7.226 -11.004 1.00 86.94 111 ALA A CA 1
ATOM 805 C C . ALA A 1 111 ? 24.163 -6.478 -11.507 1.00 86.94 111 ALA A C 1
ATOM 807 O O . ALA A 1 111 ? 23.933 -5.313 -11.164 1.00 86.94 111 ALA A O 1
ATOM 808 N N . ASN A 1 112 ? 23.364 -7.151 -12.329 1.00 84.19 112 ASN A N 1
ATOM 809 C CA . ASN A 1 112 ? 22.127 -6.584 -12.836 1.00 84.19 112 ASN A CA 1
ATOM 810 C C . ASN A 1 112 ? 21.007 -6.793 -11.808 1.00 84.19 112 ASN A C 1
ATOM 812 O O . ASN A 1 112 ? 20.679 -7.928 -11.487 1.00 84.19 112 ASN A O 1
ATOM 816 N N . VAL A 1 113 ? 20.408 -5.702 -11.324 1.00 81.75 113 VAL A N 1
ATOM 817 C CA . VAL A 1 113 ? 19.265 -5.732 -10.387 1.00 81.75 113 VAL A CA 1
ATOM 818 C C . VAL A 1 113 ? 17.994 -6.302 -11.040 1.00 81.75 113 VAL A C 1
ATOM 820 O O . VAL A 1 113 ? 17.063 -6.696 -10.346 1.00 81.75 113 VAL A O 1
ATOM 823 N N . TRP A 1 114 ? 17.945 -6.331 -12.373 1.00 76.25 114 TRP A N 1
ATOM 824 C CA . TRP A 1 114 ? 16.760 -6.651 -13.172 1.00 76.25 114 TRP A CA 1
ATOM 825 C C . TRP A 1 114 ? 16.796 -8.035 -13.837 1.00 76.25 114 TRP A C 1
ATOM 827 O O . TRP A 1 114 ? 15.913 -8.320 -14.648 1.00 76.25 114 TRP A O 1
ATOM 837 N N . VAL A 1 115 ? 17.812 -8.861 -13.557 1.00 58.75 115 VAL A N 1
ATOM 838 C CA . VAL A 1 115 ? 17.966 -10.224 -14.109 1.00 58.75 115 VAL A CA 1
ATOM 839 C C . VAL A 1 115 ? 17.791 -11.259 -13.012 1.00 58.75 115 VAL A C 1
ATOM 841 O O . VAL A 1 115 ? 18.317 -11.023 -11.904 1.00 58.75 115 VAL A O 1
#

Sequence (115 aa):
MSATAPAPAPSPDTKVDERLLKTSPLRRLMGRPELGSVVGAIAVFLFFAIFADSFVRAASLSTVLYAASTIGIMAVPVALLMIGGEFDLSAGVMVTSSALISSMFSYQMTANVWV